Protein AF-A0A1F9GIS5-F1 (afdb_monomer_lite)

Foldseek 3Di:
DDLDVVCDLVNLCVVPVVCVVVVPDCPDPVNVVSSVVVSLVSLLVVLVVVLVVLVVVLVVLVVVLVVLVVVLVPQDDPPSVVVNVVSVVVNVVSVVVNVVSVVVNVVSVVSVVVD

pLDDT: mean 87.14, std 6.91, range [53.69, 95.38]

Sequence (115 aa):
MSLAHKFTWGQFLKKNPEFKKKKLKRTSSEGEKAFKAAFKEFAKSFLKEREAKLKKEKERTTKAKSELVTKLKAVDGKKWHLKARTLNQKIGRLDSYLSRLETIQKKTTQLAKSV

Structure (mmCIF, N/CA/C/O backbone):
data_AF-A0A1F9GIS5-F1
#
_entry.id   AF-A0A1F9GIS5-F1
#
loop_
_atom_site.group_PDB
_atom_site.id
_atom_site.type_symbol
_atom_site.label_atom_id
_atom_site.label_alt_id
_atom_site.label_comp_id
_atom_site.label_asym_id
_atom_site.label_entity_id
_atom_site.label_seq_id
_atom_site.pdbx_PDB_ins_code
_atom_site.Cartn_x
_atom_site.Cartn_y
_atom_site.Cartn_z
_atom_site.occupancy
_atom_site.B_iso_or_equiv
_atom_site.auth_seq_id
_atom_site.auth_comp_id
_atom_site.auth_asym_id
_atom_site.auth_atom_id
_atom_site.pdbx_PDB_model_num
ATOM 1 N N . MET A 1 1 ? -11.411 5.948 4.495 1.00 53.69 1 MET A N 1
ATOM 2 C CA . MET A 1 1 ? -12.150 5.569 5.721 1.00 53.69 1 MET A CA 1
ATOM 3 C C . MET A 1 1 ? -11.202 5.535 6.904 1.00 53.69 1 MET A C 1
ATOM 5 O O . MET A 1 1 ? -10.141 4.926 6.778 1.00 53.69 1 MET A O 1
ATOM 9 N N . SER A 1 2 ? -11.561 6.181 8.014 1.00 67.81 2 SER A N 1
ATOM 10 C CA . SER A 1 2 ? -10.765 6.138 9.246 1.00 67.81 2 SER A CA 1
ATOM 11 C C . SER A 1 2 ? -10.834 4.747 9.896 1.00 67.81 2 SER A C 1
ATOM 13 O O . SER A 1 2 ? -11.775 3.985 9.662 1.00 67.81 2 SER A O 1
ATOM 15 N N . LEU A 1 3 ? -9.826 4.398 10.703 1.00 67.75 3 LEU A N 1
ATOM 16 C CA . LEU A 1 3 ? -9.773 3.133 11.454 1.00 67.75 3 LEU A CA 1
ATOM 17 C C . LEU A 1 3 ? -11.011 2.935 12.346 1.00 67.75 3 LEU A C 1
ATOM 19 O O . LEU A 1 3 ? -11.534 1.826 12.426 1.00 67.75 3 LEU A O 1
ATOM 23 N N . ALA A 1 4 ? -11.533 4.020 12.925 1.00 66.75 4 ALA A N 1
ATOM 24 C CA . ALA A 1 4 ? -12.730 4.015 13.766 1.00 66.75 4 ALA A CA 1
ATOM 25 C C . ALA A 1 4 ? -14.002 3.575 13.017 1.00 66.75 4 ALA A C 1
ATOM 27 O O . ALA A 1 4 ? -14.877 2.947 13.602 1.00 66.75 4 ALA A O 1
ATOM 28 N N . HIS A 1 5 ? -14.096 3.830 11.709 1.00 70.38 5 HIS A N 1
ATOM 29 C CA . HIS A 1 5 ? -15.246 3.393 10.908 1.00 70.38 5 HIS A CA 1
ATOM 30 C C . HIS A 1 5 ? -15.153 1.910 10.521 1.00 70.38 5 HIS A C 1
ATOM 32 O O . HIS A 1 5 ? -16.158 1.304 10.160 1.00 70.38 5 HIS A O 1
ATOM 38 N N . LYS A 1 6 ? -13.959 1.306 10.603 1.00 74.00 6 LYS A N 1
ATOM 39 C CA . LYS A 1 6 ? -13.750 -0.117 10.295 1.00 74.00 6 LYS A CA 1
ATOM 40 C C . LYS A 1 6 ? -14.059 -1.042 11.471 1.00 74.00 6 LYS A C 1
ATOM 42 O O . LYS A 1 6 ? -14.342 -2.216 11.247 1.00 74.00 6 LYS A O 1
ATOM 47 N N . PHE A 1 7 ? -14.027 -0.529 12.700 1.00 80.56 7 PHE A N 1
ATOM 48 C CA . PHE A 1 7 ? -14.309 -1.295 13.911 1.00 80.56 7 PHE A CA 1
ATOM 49 C C . PHE A 1 7 ? -15.423 -0.629 14.715 1.00 80.56 7 PHE A C 1
ATOM 51 O O . PHE A 1 7 ? -15.196 0.290 15.497 1.00 80.56 7 PHE A O 1
ATOM 58 N N . THR A 1 8 ? -16.652 -1.087 14.492 1.00 84.94 8 THR A N 1
ATOM 59 C CA . THR A 1 8 ? -17.844 -0.569 15.169 1.00 84.94 8 THR A CA 1
ATOM 60 C C . THR A 1 8 ? -18.161 -1.368 16.433 1.00 84.94 8 THR A C 1
ATOM 62 O O . THR A 1 8 ? -17.721 -2.506 16.597 1.00 84.94 8 THR A O 1
ATOM 65 N N . TRP A 1 9 ? -18.998 -0.813 17.316 1.00 82.19 9 TRP A N 1
ATOM 66 C CA . TRP A 1 9 ? -19.507 -1.539 18.491 1.00 82.19 9 TRP A CA 1
ATOM 67 C C . TRP A 1 9 ? -20.201 -2.856 18.107 1.00 82.19 9 TRP A C 1
ATOM 69 O O . TRP A 1 9 ? -20.021 -3.879 18.759 1.00 82.19 9 TRP A O 1
ATOM 79 N N . GLY A 1 10 ? -20.922 -2.867 16.981 1.00 82.56 10 GLY A N 1
ATOM 80 C CA . GLY A 1 10 ? -21.524 -4.085 16.439 1.00 82.56 10 GLY A CA 1
ATOM 81 C C . GLY A 1 10 ? -20.491 -5.137 16.016 1.00 82.56 10 GLY A C 1
ATOM 82 O O . GLY A 1 10 ? -20.690 -6.319 16.280 1.00 82.56 10 GLY A O 1
ATOM 83 N N . GLN A 1 11 ? -19.372 -4.728 15.406 1.00 82.62 11 GLN A N 1
ATOM 84 C CA . GLN A 1 11 ? -18.253 -5.629 15.083 1.00 82.62 11 GLN A CA 1
ATOM 85 C C . GLN A 1 11 ? -17.595 -6.185 16.355 1.00 82.62 11 GLN A C 1
ATOM 87 O O . GLN A 1 11 ? -17.306 -7.379 16.425 1.00 82.62 11 GLN A O 1
ATOM 92 N N . PHE A 1 12 ? -17.426 -5.349 17.384 1.00 84.56 12 PHE A N 1
ATOM 93 C CA . PHE A 1 12 ? -16.915 -5.772 18.689 1.00 84.56 12 PHE A CA 1
ATOM 94 C C . PHE A 1 12 ? -17.806 -6.835 19.347 1.00 84.56 12 PHE A C 1
ATOM 96 O O . PHE A 1 12 ? -17.300 -7.877 19.759 1.00 84.56 12 PHE A O 1
ATOM 103 N N . LEU A 1 13 ? -19.125 -6.622 19.383 1.00 84.25 13 LEU A N 1
ATOM 104 C CA . LEU A 1 13 ? -20.078 -7.578 19.960 1.00 84.25 13 LEU A CA 1
ATOM 105 C C . LEU A 1 13 ? -20.223 -8.868 19.138 1.00 84.25 13 LEU A C 1
ATOM 107 O O . LEU A 1 13 ? -20.560 -9.909 19.696 1.00 84.25 13 LEU A O 1
ATOM 111 N N . LYS A 1 14 ? -19.982 -8.821 17.819 1.00 84.19 14 LYS A N 1
ATOM 112 C CA . LYS A 1 14 ? -19.929 -10.024 16.970 1.00 84.19 14 LYS A CA 1
ATOM 113 C C . LYS A 1 14 ? -18.697 -10.876 17.268 1.00 84.19 14 LYS A C 1
ATOM 115 O O . LYS A 1 14 ? -18.820 -12.091 17.339 1.00 84.19 14 LYS A O 1
ATOM 120 N N . LYS A 1 15 ? -17.533 -10.244 17.449 1.00 82.12 15 LYS A N 1
ATOM 121 C CA . LYS A 1 15 ? -16.288 -10.943 17.804 1.00 82.12 15 LYS A CA 1
ATOM 122 C C . LYS A 1 15 ? -16.271 -11.432 19.253 1.00 82.12 15 LYS A C 1
ATOM 124 O O . LYS A 1 15 ? -15.613 -12.422 19.533 1.00 82.12 15 LYS A O 1
ATOM 129 N N . ASN A 1 16 ? -17.011 -10.770 20.143 1.00 81.62 16 ASN A N 1
ATOM 130 C CA . ASN A 1 16 ? -17.092 -11.113 21.560 1.00 81.62 16 ASN A CA 1
ATOM 131 C C . ASN A 1 16 ? -18.550 -11.388 21.979 1.00 81.62 16 ASN A C 1
ATOM 133 O O . ASN A 1 16 ? -19.187 -10.545 22.626 1.00 81.62 16 ASN A O 1
ATOM 137 N N . PRO A 1 17 ? -19.106 -12.558 21.616 1.00 82.25 17 PRO A N 1
ATOM 138 C CA . PRO A 1 17 ? -20.496 -12.896 21.917 1.00 82.25 17 PRO A CA 1
ATOM 139 C C . PRO A 1 17 ? -20.795 -12.945 23.423 1.00 82.25 17 PRO A C 1
ATOM 141 O O . PRO A 1 17 ? -21.939 -12.733 23.819 1.00 82.25 17 PRO A O 1
ATOM 144 N N . GLU A 1 18 ? -19.792 -13.151 24.279 1.00 82.00 18 GLU A N 1
ATOM 145 C CA . GLU A 1 18 ? -19.946 -13.111 25.739 1.00 82.00 18 GLU A CA 1
ATOM 146 C C . GLU A 1 18 ? -20.376 -11.733 26.256 1.00 82.00 18 GLU A C 1
ATOM 148 O O . GLU A 1 18 ? -21.305 -11.634 27.057 1.00 82.00 18 GLU A O 1
ATOM 153 N N . PHE A 1 19 ? -19.781 -10.651 25.744 1.00 83.00 19 PHE A N 1
ATOM 154 C CA . PHE A 1 19 ? -20.174 -9.287 26.115 1.00 83.00 19 PHE A CA 1
ATOM 155 C C . PHE A 1 19 ? -21.552 -8.914 25.564 1.00 83.00 19 PHE A C 1
ATOM 157 O O . PHE A 1 19 ? -22.280 -8.137 26.183 1.00 83.00 19 PHE A O 1
ATOM 164 N N . LYS A 1 20 ? -21.951 -9.520 24.438 1.00 77.88 20 LYS A N 1
ATOM 165 C CA . LYS A 1 20 ? -23.315 -9.407 23.907 1.00 77.88 20 LYS A CA 1
ATOM 166 C C . LYS A 1 20 ? -24.327 -10.101 24.823 1.00 77.88 20 LYS A C 1
ATOM 168 O O . LYS A 1 20 ? -25.362 -9.511 25.124 1.00 77.88 20 LYS A O 1
ATOM 173 N N . LYS A 1 21 ? -24.017 -11.312 25.306 1.00 81.69 21 LYS A N 1
ATOM 174 C CA . LYS A 1 21 ? -24.848 -12.054 26.276 1.00 81.69 21 LYS A CA 1
ATOM 175 C C . LYS A 1 21 ? -24.971 -11.306 27.606 1.00 81.69 21 LYS A C 1
ATOM 177 O O . LYS A 1 21 ? -26.068 -11.207 28.142 1.00 81.69 21 LYS A O 1
ATOM 182 N N . LYS A 1 22 ? -23.882 -10.690 28.076 1.00 82.12 22 LYS A N 1
ATOM 183 C CA . LYS A 1 22 ? -23.851 -9.839 29.281 1.00 82.12 22 LYS A CA 1
ATOM 184 C C . LYS A 1 22 ? -24.523 -8.466 29.106 1.00 82.12 22 LYS A C 1
ATOM 186 O O . LYS A 1 22 ? -24.492 -7.665 30.032 1.00 82.12 22 LYS A O 1
ATOM 191 N N . LYS A 1 23 ? -25.118 -8.168 27.9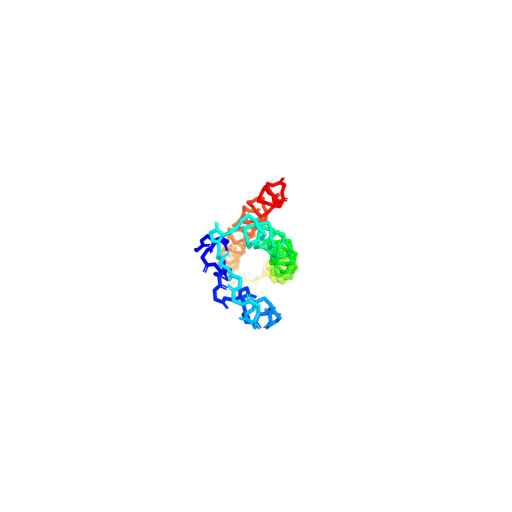39 1.00 81.38 23 LYS A N 1
ATOM 192 C CA . LYS A 1 23 ? -25.736 -6.866 27.605 1.00 81.38 23 LYS A CA 1
ATOM 193 C C . LYS A 1 23 ? -24.830 -5.672 27.942 1.00 81.38 23 LYS A C 1
ATOM 195 O O . LYS A 1 23 ? -25.311 -4.619 28.364 1.00 81.38 23 LYS A O 1
ATOM 200 N N . LEU A 1 24 ? -23.519 -5.833 27.747 1.00 82.25 24 LEU A N 1
ATOM 201 C CA . LEU A 1 24 ? -22.551 -4.781 28.026 1.00 82.25 24 LEU A CA 1
ATOM 202 C C . LEU A 1 24 ? -22.891 -3.567 27.154 1.00 82.25 24 LEU A C 1
ATOM 204 O O . LEU A 1 24 ? -23.045 -3.688 25.935 1.00 82.25 24 LEU A O 1
ATOM 208 N N . LYS A 1 25 ? -23.050 -2.397 27.773 1.00 83.38 25 LYS A N 1
ATOM 209 C CA . LYS A 1 25 ? -23.314 -1.147 27.055 1.00 83.38 25 LYS A CA 1
ATOM 210 C C . LYS A 1 25 ? -21.990 -0.485 26.712 1.00 83.38 25 LYS A C 1
ATOM 212 O O . LYS A 1 25 ? -21.084 -0.452 27.531 1.00 83.38 25 LYS A O 1
ATOM 217 N N . ARG A 1 26 ? -21.893 0.125 25.529 1.00 78.44 26 ARG A N 1
ATOM 218 C CA . ARG A 1 26 ? -20.703 0.906 25.150 1.00 78.44 26 ARG A CA 1
ATOM 219 C C . ARG A 1 26 ? -20.434 2.065 26.118 1.00 78.44 26 ARG A C 1
ATOM 221 O O . ARG A 1 26 ? -19.291 2.466 26.276 1.00 78.44 26 ARG A O 1
ATOM 228 N N . THR A 1 27 ? -21.494 2.605 26.714 1.00 82.12 27 THR A N 1
ATOM 229 C CA . THR A 1 27 ? -21.457 3.730 27.654 1.00 82.12 27 THR A CA 1
ATOM 230 C C . THR A 1 27 ? -21.086 3.328 29.080 1.00 82.12 27 THR A C 1
ATOM 232 O O . THR A 1 27 ? -20.904 4.214 29.907 1.00 82.12 27 THR A O 1
ATOM 235 N N . SER A 1 28 ? -20.989 2.031 29.402 1.00 86.56 28 SER A N 1
ATOM 236 C CA . SER A 1 28 ? -20.483 1.614 30.712 1.00 86.56 28 SER A CA 1
ATOM 237 C C . SER A 1 28 ? -18.957 1.702 30.742 1.00 86.56 28 SER A C 1
ATOM 239 O O . SER A 1 28 ? -18.295 1.494 29.724 1.00 86.56 28 SER A O 1
ATOM 241 N N . SER A 1 29 ? -18.386 1.971 31.917 1.00 84.00 29 SER A N 1
ATOM 242 C CA . SER A 1 29 ? -16.931 2.063 32.107 1.00 84.00 29 SER A CA 1
ATOM 243 C C . SER A 1 29 ? -16.205 0.780 31.676 1.00 84.00 29 SER A C 1
ATOM 245 O O . SER A 1 29 ? -15.147 0.834 31.048 1.00 84.00 29 SER A O 1
ATOM 247 N N . GLU A 1 30 ? -16.800 -0.380 31.955 1.00 82.62 30 GLU A N 1
ATOM 248 C CA . GLU A 1 30 ? -16.312 -1.693 31.527 1.00 82.62 30 GLU A CA 1
ATOM 249 C C . GLU A 1 30 ? -16.412 -1.886 30.008 1.00 82.62 30 GLU A C 1
ATOM 251 O O . GLU A 1 30 ? -15.465 -2.361 29.378 1.00 82.62 30 GLU A O 1
ATOM 256 N N . GLY A 1 31 ? -17.529 -1.473 29.399 1.00 80.94 31 GLY A N 1
ATOM 257 C CA . GLY A 1 31 ? -17.744 -1.557 27.955 1.00 80.94 31 GLY A CA 1
ATOM 258 C C . GLY A 1 31 ? -16.814 -0.659 27.160 1.00 80.94 31 GLY A C 1
ATOM 259 O O . GLY A 1 31 ? -16.278 -1.084 26.137 1.00 80.94 31 GLY A O 1
ATOM 260 N N . GLU A 1 32 ? -16.556 0.547 27.654 1.00 85.38 32 GLU A N 1
ATOM 261 C CA . GLU A 1 32 ? -15.620 1.473 27.033 1.00 85.38 32 GLU A CA 1
ATOM 262 C C . GLU A 1 32 ? -14.177 0.954 27.107 1.00 85.38 32 GLU A C 1
ATOM 264 O O . GLU A 1 32 ? -13.461 0.976 26.101 1.00 85.38 32 GLU A O 1
ATOM 269 N N . LYS A 1 33 ? -13.753 0.427 28.265 1.00 85.44 33 LYS A N 1
ATOM 270 C CA . LYS A 1 33 ? -12.421 -0.176 28.435 1.00 85.44 33 LYS A CA 1
ATOM 271 C C . LYS A 1 33 ? -12.231 -1.388 27.523 1.00 85.44 33 LYS A C 1
ATOM 273 O O . LYS A 1 33 ? -11.244 -1.445 26.787 1.00 85.44 33 LYS A O 1
ATOM 278 N N . ALA A 1 34 ? -13.191 -2.313 27.513 1.00 84.00 34 ALA A N 1
ATOM 279 C CA . ALA A 1 34 ? -13.140 -3.504 26.669 1.00 84.00 34 ALA A CA 1
ATOM 280 C C . ALA A 1 34 ? -13.136 -3.148 25.172 1.00 84.00 34 ALA A C 1
ATOM 282 O O . ALA A 1 34 ? -12.372 -3.726 24.395 1.00 84.00 34 ALA A O 1
ATOM 283 N N . PHE A 1 35 ? -13.922 -2.143 24.764 1.00 86.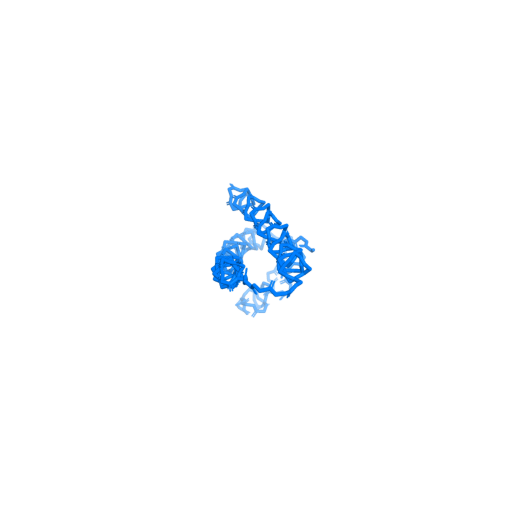38 35 PHE A N 1
ATOM 284 C CA . PHE A 1 35 ? -13.916 -1.655 23.386 1.00 86.38 35 PHE A CA 1
ATOM 285 C C . PHE A 1 35 ? -12.561 -1.091 22.977 1.00 86.38 35 PHE A C 1
ATOM 287 O O . PHE A 1 35 ? -12.058 -1.422 21.907 1.00 86.38 35 PHE A O 1
ATOM 294 N N . LYS A 1 36 ? -11.983 -0.217 23.813 1.00 85.81 36 LYS A N 1
ATOM 295 C CA . LYS A 1 36 ? -10.705 0.446 23.530 1.00 85.81 36 LYS A CA 1
ATOM 296 C C .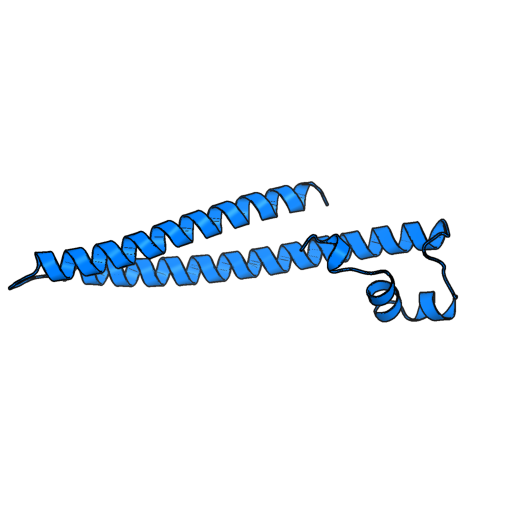 LYS A 1 36 ? -9.573 -0.573 23.415 1.00 85.81 36 LYS A C 1
ATOM 298 O O . LYS A 1 36 ? -8.763 -0.461 22.495 1.00 85.81 36 LYS A O 1
ATOM 303 N N . ALA A 1 37 ? -9.554 -1.586 24.283 1.00 85.94 37 ALA A N 1
ATOM 304 C CA . ALA A 1 37 ? -8.588 -2.680 24.212 1.00 85.94 37 ALA A CA 1
ATOM 305 C C . ALA A 1 37 ? -8.708 -3.454 22.888 1.00 85.94 37 ALA A C 1
ATOM 307 O O . ALA A 1 37 ? -7.745 -3.530 22.122 1.00 85.94 37 ALA A O 1
ATOM 308 N N . ALA A 1 38 ? -9.915 -3.920 22.551 1.00 85.88 38 ALA A N 1
ATOM 309 C CA . ALA A 1 38 ? -10.157 -4.656 21.311 1.00 85.88 38 ALA A CA 1
ATOM 310 C C . ALA A 1 38 ? -9.912 -3.802 20.051 1.00 85.88 38 ALA A C 1
ATOM 312 O O . ALA A 1 38 ? -9.414 -4.296 19.038 1.00 85.88 38 ALA A O 1
ATOM 313 N N . PHE A 1 39 ? -10.222 -2.503 20.104 1.00 87.00 39 PHE A N 1
ATOM 314 C CA . PHE A 1 39 ? -9.928 -1.565 19.023 1.00 87.00 39 PHE A CA 1
ATOM 315 C C . PHE A 1 39 ? -8.422 -1.421 18.800 1.00 87.00 39 PHE A C 1
ATOM 317 O O . PHE A 1 39 ? -7.978 -1.412 17.653 1.00 87.00 39 PHE A O 1
ATOM 324 N N . LYS A 1 40 ? -7.625 -1.347 19.872 1.00 85.56 40 LYS A N 1
ATOM 325 C CA . LYS A 1 40 ? -6.165 -1.247 19.779 1.00 85.56 40 LYS A CA 1
ATOM 326 C C . LYS A 1 40 ? -5.553 -2.499 19.147 1.00 85.56 40 LYS A C 1
ATOM 328 O O . LYS A 1 40 ? -4.694 -2.387 18.274 1.00 85.56 40 LYS A O 1
ATOM 333 N N . GLU A 1 41 ? -6.025 -3.684 19.519 1.00 86.50 41 GLU A N 1
ATOM 334 C CA . GLU A 1 41 ? -5.603 -4.945 18.893 1.00 86.50 41 GLU A CA 1
ATOM 335 C C . GLU A 1 41 ? -6.000 -5.026 17.414 1.00 86.50 41 GLU A C 1
ATOM 337 O O . GLU A 1 41 ? -5.187 -5.384 16.553 1.00 86.50 41 GLU A O 1
ATOM 342 N N . PHE A 1 42 ? -7.232 -4.623 17.093 1.00 87.12 42 PHE A N 1
ATOM 343 C CA . PHE A 1 42 ? -7.694 -4.527 15.712 1.00 87.12 42 PHE A CA 1
ATOM 344 C C . PHE A 1 42 ? -6.849 -3.541 14.897 1.00 87.12 42 PHE A C 1
ATOM 346 O O . PHE A 1 42 ? -6.450 -3.840 13.775 1.00 87.12 42 PHE A O 1
ATOM 353 N N . ALA A 1 43 ? -6.534 -2.374 15.454 1.00 86.62 43 ALA A N 1
ATOM 354 C CA . ALA A 1 43 ? -5.728 -1.371 14.777 1.00 86.62 43 ALA A CA 1
ATOM 355 C C . ALA A 1 43 ? -4.304 -1.884 14.510 1.00 86.62 43 ALA A C 1
ATOM 357 O O . ALA A 1 43 ? -3.810 -1.746 13.391 1.00 86.62 43 ALA A O 1
ATOM 358 N N . LYS A 1 44 ? -3.674 -2.553 15.485 1.00 87.06 44 LYS A N 1
ATOM 359 C CA . LYS A 1 44 ? -2.348 -3.169 15.316 1.00 87.06 44 LYS A CA 1
ATOM 360 C C . LYS A 1 44 ? -2.341 -4.250 14.233 1.00 87.06 44 LYS A C 1
ATOM 362 O O . LYS A 1 44 ? -1.468 -4.238 13.368 1.00 87.06 44 LYS A O 1
ATOM 367 N N . SER A 1 45 ? -3.305 -5.170 14.258 1.00 87.81 45 SER A N 1
ATOM 368 C CA . SER A 1 45 ? -3.416 -6.235 13.245 1.00 87.81 45 SER A CA 1
ATOM 369 C C . SER A 1 45 ? -3.686 -5.669 11.848 1.00 87.81 45 SER A C 1
ATOM 371 O O . SER A 1 45 ? -2.983 -6.014 10.900 1.00 87.81 45 SER A O 1
ATOM 373 N N . PHE A 1 46 ? -4.611 -4.713 11.730 1.00 88.12 46 PHE A N 1
ATOM 374 C CA . PHE A 1 46 ? -4.910 -4.036 10.469 1.00 88.12 46 PHE A CA 1
ATOM 375 C C . PHE A 1 46 ? -3.683 -3.326 9.876 1.00 88.12 46 PHE A C 1
ATOM 377 O O . PHE A 1 46 ? -3.454 -3.377 8.665 1.00 88.12 46 PHE A O 1
ATOM 384 N N . LEU A 1 47 ? -2.883 -2.657 10.712 1.00 88.31 47 LEU A N 1
ATOM 385 C CA . LEU A 1 47 ? -1.663 -1.985 10.266 1.00 88.31 47 LEU A CA 1
ATOM 386 C C . LEU A 1 47 ? -0.592 -2.986 9.817 1.00 88.31 47 LEU A C 1
ATOM 388 O O . LEU A 1 47 ? -0.022 -2.788 8.746 1.00 88.31 47 LEU A O 1
ATOM 392 N N . LYS A 1 48 ? -0.397 -4.095 10.543 1.00 89.19 48 LYS A N 1
ATOM 393 C CA . LYS A 1 48 ? 0.517 -5.177 10.134 1.00 89.19 48 LYS A CA 1
ATOM 394 C C . LYS A 1 48 ? 0.135 -5.783 8.782 1.00 89.19 48 LYS A C 1
ATOM 396 O O . LYS A 1 48 ? 0.982 -5.927 7.902 1.00 89.19 48 LYS A O 1
ATOM 401 N N . GLU A 1 49 ? -1.144 -6.099 8.574 1.00 90.62 49 GLU A N 1
ATOM 402 C CA . GLU A 1 49 ? -1.624 -6.613 7.283 1.00 90.62 49 GLU A CA 1
ATOM 403 C C . GLU A 1 49 ? -1.402 -5.610 6.149 1.00 90.62 49 GLU A C 1
ATOM 405 O O . GLU A 1 49 ? -1.025 -5.977 5.031 1.00 90.62 49 GLU A O 1
ATOM 410 N N . ARG A 1 50 ? -1.639 -4.326 6.427 1.00 88.75 50 ARG A N 1
ATOM 411 C CA . ARG A 1 50 ? -1.429 -3.254 5.458 1.00 88.75 50 ARG A CA 1
ATOM 412 C C . ARG A 1 50 ? 0.046 -3.112 5.089 1.00 88.75 50 ARG A C 1
ATOM 414 O O . ARG A 1 50 ? 0.344 -2.969 3.906 1.00 88.75 50 ARG A O 1
ATOM 421 N N . GLU A 1 51 ? 0.953 -3.176 6.059 1.00 90.06 51 GLU A N 1
ATOM 422 C CA . GLU A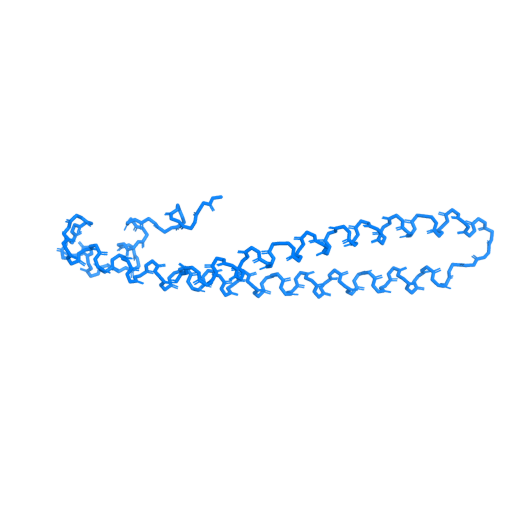 1 51 ? 2.399 -3.167 5.816 1.00 90.06 51 GLU A CA 1
ATOM 423 C C . GLU A 1 51 ? 2.838 -4.362 4.967 1.00 90.06 51 GLU A C 1
ATOM 425 O O . GLU A 1 51 ? 3.559 -4.178 3.985 1.00 90.06 51 GLU A O 1
ATOM 430 N N . ALA A 1 52 ? 2.338 -5.565 5.263 1.00 90.69 52 ALA A N 1
ATOM 431 C CA . ALA A 1 52 ? 2.632 -6.758 4.472 1.00 90.69 52 ALA A CA 1
ATOM 432 C C . ALA A 1 52 ? 2.166 -6.616 3.012 1.00 90.69 52 ALA A C 1
ATOM 434 O O . ALA A 1 52 ? 2.904 -6.958 2.085 1.00 90.69 52 ALA A O 1
ATOM 435 N N . LYS A 1 53 ? 0.965 -6.062 2.787 1.00 91.75 53 LYS A N 1
ATOM 436 C CA . LYS A 1 53 ? 0.454 -5.772 1.436 1.00 91.75 53 LYS A CA 1
ATOM 437 C C . LYS A 1 53 ? 1.309 -4.734 0.711 1.00 91.75 53 LYS A C 1
ATOM 439 O O . LYS A 1 53 ? 1.651 -4.942 -0.448 1.00 91.75 53 LYS A O 1
ATOM 444 N N . LEU A 1 54 ? 1.694 -3.650 1.388 1.00 92.06 54 LEU A N 1
ATOM 445 C CA . LEU A 1 54 ? 2.566 -2.623 0.807 1.00 92.06 54 LEU A CA 1
ATOM 446 C C . LEU A 1 54 ? 3.937 -3.186 0.427 1.00 92.06 54 LEU A C 1
ATOM 448 O O . LEU A 1 54 ? 4.451 -2.844 -0.635 1.00 92.06 54 LEU A O 1
ATOM 452 N N . LYS A 1 55 ? 4.512 -4.061 1.259 1.00 91.75 55 LYS A N 1
ATOM 453 C CA . LYS A 1 55 ? 5.791 -4.718 0.969 1.00 91.75 55 LYS A CA 1
ATOM 454 C C . LYS A 1 55 ? 5.696 -5.591 -0.286 1.00 91.75 55 LYS A C 1
ATOM 456 O O . LYS A 1 55 ? 6.497 -5.414 -1.198 1.00 91.75 55 LYS A O 1
ATOM 461 N N . LYS A 1 56 ? 4.669 -6.445 -0.376 1.00 93.94 56 LYS A N 1
ATOM 462 C CA . LYS A 1 56 ? 4.414 -7.277 -1.567 1.00 93.94 56 LYS A CA 1
ATOM 463 C C . LYS A 1 56 ? 4.237 -6.437 -2.834 1.00 93.94 56 LYS A C 1
ATOM 465 O O . LYS A 1 56 ? 4.813 -6.757 -3.870 1.00 93.94 56 LYS A O 1
ATOM 470 N N . GLU A 1 57 ? 3.477 -5.346 -2.756 1.00 92.06 57 GLU A N 1
ATOM 471 C CA . GLU A 1 57 ? 3.228 -4.491 -3.921 1.00 92.06 57 GLU A CA 1
ATOM 472 C C . GLU A 1 57 ? 4.491 -3.744 -4.369 1.00 92.06 57 GLU A C 1
ATOM 474 O O . GLU A 1 57 ? 4.751 -3.616 -5.568 1.00 92.06 57 GLU A O 1
ATOM 479 N N . LYS A 1 58 ? 5.324 -3.305 -3.415 1.00 92.62 58 LYS A N 1
ATOM 480 C CA . LYS A 1 58 ? 6.641 -2.731 -3.710 1.00 92.62 58 LYS A CA 1
ATOM 481 C C . LYS A 1 58 ? 7.537 -3.733 -4.421 1.00 92.62 58 LYS A C 1
ATOM 483 O O . LYS A 1 58 ? 8.062 -3.398 -5.473 1.00 92.62 58 LYS A O 1
ATOM 488 N N . GLU A 1 59 ? 7.663 -4.950 -3.897 1.00 93.12 59 GLU A N 1
ATOM 489 C CA . GLU A 1 59 ? 8.470 -6.014 -4.510 1.00 93.12 59 GLU A CA 1
ATOM 490 C C . GLU A 1 59 ? 7.996 -6.358 -5.928 1.00 93.12 59 GLU A C 1
ATOM 492 O O . GLU A 1 59 ? 8.803 -6.524 -6.841 1.00 93.12 59 GLU A O 1
ATOM 497 N N . ARG A 1 60 ? 6.679 -6.425 -6.149 1.00 94.81 60 ARG A N 1
ATOM 498 C CA . ARG A 1 60 ? 6.109 -6.634 -7.486 1.00 94.81 60 ARG A CA 1
ATOM 499 C C . ARG A 1 60 ? 6.466 -5.491 -8.439 1.00 94.81 60 ARG A C 1
ATOM 501 O O . ARG A 1 60 ? 6.855 -5.732 -9.580 1.00 94.81 60 ARG A O 1
ATOM 508 N N . THR A 1 61 ? 6.338 -4.252 -7.973 1.00 92.56 61 THR A N 1
ATOM 509 C CA . THR A 1 61 ? 6.579 -3.052 -8.784 1.00 92.56 61 THR A CA 1
ATOM 510 C C . THR A 1 61 ? 8.065 -2.872 -9.103 1.00 92.56 61 THR A C 1
ATOM 512 O O . THR A 1 61 ? 8.408 -2.516 -10.229 1.00 92.56 61 THR A O 1
ATOM 515 N N . THR A 1 62 ? 8.964 -3.159 -8.155 1.00 92.81 62 THR A N 1
ATOM 516 C CA . THR A 1 62 ? 10.415 -3.111 -8.388 1.00 92.81 62 THR A CA 1
ATOM 517 C C . THR A 1 62 ? 10.861 -4.180 -9.380 1.00 92.81 62 THR A C 1
ATOM 519 O O . THR A 1 62 ? 11.641 -3.865 -10.278 1.00 92.81 62 THR A O 1
ATOM 522 N N . LYS A 1 63 ? 10.315 -5.402 -9.296 1.00 95.06 63 LYS A N 1
ATOM 523 C CA . LYS A 1 63 ? 10.548 -6.457 -10.298 1.00 95.06 63 LYS A CA 1
ATOM 524 C C . LYS A 1 63 ? 10.106 -6.009 -11.692 1.00 95.06 63 LYS A C 1
ATOM 526 O O . LYS A 1 63 ? 10.932 -5.975 -12.602 1.00 95.06 63 LYS A O 1
ATOM 531 N N . ALA A 1 64 ? 8.868 -5.532 -11.834 1.00 92.75 64 ALA A N 1
ATOM 532 C CA . ALA A 1 64 ? 8.353 -5.023 -13.108 1.00 92.75 64 ALA A CA 1
ATOM 533 C C . ALA A 1 64 ? 9.193 -3.858 -13.668 1.00 92.75 64 ALA A C 1
ATOM 535 O O . ALA A 1 64 ? 9.441 -3.784 -14.872 1.00 92.75 64 ALA A O 1
ATOM 536 N N . LYS A 1 65 ? 9.686 -2.958 -12.804 1.00 93.00 65 LYS A N 1
ATOM 537 C CA . LYS A 1 65 ? 10.611 -1.892 -13.211 1.00 93.00 65 LYS A CA 1
ATOM 538 C C . LYS A 1 65 ? 11.924 -2.474 -13.734 1.00 93.00 65 LYS A C 1
ATOM 540 O O . LYS A 1 65 ? 12.381 -2.060 -14.795 1.00 93.00 65 LYS A O 1
ATOM 545 N N . SER A 1 66 ? 12.518 -3.430 -13.023 1.00 94.19 66 SER A N 1
ATOM 546 C CA . SER A 1 66 ? 13.794 -4.047 -13.409 1.00 94.19 66 SER A CA 1
ATOM 547 C C . SER A 1 66 ? 13.717 -4.766 -14.765 1.00 94.19 66 SER A C 1
ATOM 549 O O . SER A 1 66 ? 14.613 -4.622 -15.596 1.00 94.19 66 SER A O 1
ATOM 551 N N . GLU A 1 67 ? 12.596 -5.431 -15.055 1.00 94.56 67 GLU A N 1
ATOM 552 C CA . GLU A 1 67 ? 12.309 -6.039 -16.360 1.00 94.56 67 GLU A CA 1
ATOM 553 C C . GLU A 1 67 ? 12.182 -4.997 -17.482 1.00 94.56 67 GLU A C 1
ATOM 555 O O . GLU A 1 67 ? 12.620 -5.219 -18.609 1.00 94.56 67 GLU A O 1
ATOM 560 N N . LEU A 1 68 ? 11.588 -3.833 -17.207 1.00 92.25 68 LEU A N 1
ATOM 561 C CA . LEU A 1 68 ? 11.513 -2.757 -18.198 1.00 92.25 68 LEU A CA 1
ATOM 562 C C . LEU A 1 68 ? 12.868 -2.082 -18.421 1.00 92.25 68 LEU A C 1
ATOM 564 O O . LEU A 1 68 ? 13.169 -1.702 -19.549 1.00 92.25 68 LEU A O 1
ATOM 568 N N . VAL A 1 69 ? 13.690 -1.955 -17.378 1.00 92.75 69 VAL A N 1
ATOM 569 C CA . VAL A 1 69 ? 15.047 -1.398 -17.475 1.00 92.75 69 VAL A CA 1
ATOM 570 C C . VAL A 1 69 ? 15.968 -2.330 -18.263 1.00 92.75 69 VAL A C 1
ATOM 572 O O . VAL A 1 69 ? 16.735 -1.861 -19.097 1.00 92.75 69 VAL A O 1
ATOM 575 N N . THR A 1 70 ? 15.884 -3.645 -18.053 1.00 94.50 70 THR A N 1
ATOM 576 C CA . THR A 1 70 ? 16.635 -4.623 -18.861 1.00 94.50 70 THR A CA 1
ATOM 577 C C . THR A 1 70 ? 16.196 -4.586 -20.322 1.00 94.50 70 THR A C 1
ATOM 579 O O . THR A 1 70 ? 17.045 -4.490 -21.204 1.00 94.50 70 THR A O 1
ATOM 582 N N . LYS A 1 71 ? 14.882 -4.532 -20.588 1.00 91.75 71 LYS A N 1
ATOM 583 C CA . LYS A 1 71 ? 14.351 -4.323 -21.945 1.00 91.75 71 LYS A CA 1
ATOM 584 C C . LYS A 1 71 ? 14.848 -3.025 -22.570 1.00 91.75 71 LYS A C 1
ATOM 586 O O . LYS A 1 71 ? 15.175 -3.040 -23.745 1.00 91.75 71 LYS A O 1
ATOM 591 N N . LEU A 1 72 ? 14.916 -1.933 -21.803 1.00 90.88 72 LEU A N 1
ATOM 592 C CA . LEU A 1 72 ? 15.424 -0.639 -22.268 1.00 90.88 72 LEU A CA 1
ATOM 593 C C . LEU A 1 72 ? 16.896 -0.725 -22.686 1.00 90.88 72 LEU A C 1
ATOM 595 O O . LEU A 1 72 ? 17.247 -0.199 -23.735 1.00 90.88 72 LEU A O 1
ATOM 599 N N . LYS A 1 73 ? 17.733 -1.404 -21.891 1.00 90.69 73 LYS A N 1
ATOM 600 C CA . LYS A 1 73 ? 19.158 -1.609 -22.196 1.00 90.69 73 LYS A CA 1
ATOM 601 C C . LYS A 1 73 ? 19.392 -2.450 -23.452 1.00 90.69 73 LYS A C 1
ATOM 603 O O . LYS A 1 73 ? 20.424 -2.291 -24.079 1.00 90.69 73 LYS A O 1
ATOM 608 N N . ALA A 1 74 ? 18.447 -3.322 -23.798 1.00 91.62 74 ALA A N 1
ATOM 609 C CA . ALA A 1 74 ? 18.490 -4.157 -24.997 1.00 91.62 74 ALA A CA 1
ATOM 610 C C . ALA A 1 74 ? 17.806 -3.509 -26.223 1.00 91.62 74 ALA A C 1
ATOM 612 O O . ALA A 1 74 ? 17.595 -4.179 -27.236 1.00 91.62 74 ALA A O 1
ATOM 613 N N . VAL A 1 75 ? 17.368 -2.243 -26.137 1.00 90.44 75 VAL A N 1
ATOM 614 C CA . VAL A 1 75 ? 16.753 -1.555 -27.281 1.00 90.44 75 VAL A CA 1
ATOM 615 C C . VAL A 1 75 ? 17.832 -1.075 -28.240 1.00 90.44 75 VAL A C 1
ATOM 617 O O . VAL A 1 75 ? 18.406 -0.013 -28.031 1.00 90.44 75 VAL A O 1
ATOM 620 N N . ASP A 1 76 ? 17.961 -1.782 -29.358 1.00 85.44 76 ASP A N 1
ATOM 621 C CA . ASP A 1 76 ? 18.810 -1.390 -30.483 1.00 85.44 76 ASP A CA 1
ATOM 622 C C . ASP A 1 76 ? 18.038 -1.375 -31.823 1.00 85.44 76 ASP A C 1
ATOM 624 O O . ASP A 1 76 ? 16.883 -1.816 -31.932 1.00 85.44 76 ASP A O 1
ATOM 628 N N . GLY A 1 77 ? 18.668 -0.826 -32.868 1.00 88.38 77 GLY A N 1
ATOM 629 C CA . GLY A 1 77 ? 18.183 -0.856 -34.255 1.00 88.38 77 GLY A CA 1
ATOM 630 C C . GLY A 1 77 ? 17.341 0.348 -34.715 1.00 88.38 77 GLY A C 1
ATOM 631 O O . GLY A 1 77 ? 17.314 1.421 -34.106 1.00 88.38 77 GLY A O 1
ATOM 632 N N . LYS A 1 78 ? 16.638 0.200 -35.851 1.00 85.94 78 LYS A N 1
ATOM 633 C CA . LYS A 1 78 ? 15.811 1.284 -36.422 1.00 85.94 78 LYS A CA 1
ATOM 634 C C . LYS A 1 78 ? 14.705 1.708 -35.446 1.00 85.94 78 LYS A C 1
ATOM 636 O O . LYS A 1 78 ? 14.014 0.874 -34.859 1.00 85.94 78 LYS A O 1
ATOM 641 N N . LYS A 1 79 ? 14.504 3.027 -35.323 1.00 85.12 79 LYS A N 1
ATOM 642 C CA . LYS A 1 79 ? 13.534 3.666 -34.408 1.00 85.12 79 LYS A CA 1
ATOM 643 C C . LYS A 1 79 ? 13.774 3.350 -32.917 1.00 85.12 79 LYS A C 1
ATOM 645 O O . LYS A 1 79 ? 12.827 3.401 -32.129 1.00 85.12 79 LYS A O 1
ATOM 650 N N . TRP A 1 80 ? 15.019 3.059 -32.517 1.00 91.88 80 TRP A N 1
ATOM 651 C CA . TRP A 1 80 ? 15.390 2.805 -31.116 1.00 91.88 80 TRP A CA 1
ATOM 652 C C . TRP A 1 80 ? 14.880 3.904 -30.170 1.00 91.88 80 TRP A C 1
ATOM 654 O O . TRP A 1 80 ? 14.277 3.597 -29.149 1.00 91.88 80 TRP A O 1
ATOM 664 N N . HIS A 1 81 ? 14.992 5.178 -30.559 1.00 89.00 81 HIS A N 1
ATOM 665 C CA . HIS A 1 81 ? 14.550 6.326 -29.762 1.00 89.00 81 HIS A CA 1
ATOM 666 C C . HIS A 1 81 ? 13.044 6.295 -29.432 1.00 89.00 81 HIS A C 1
ATOM 668 O O . HIS A 1 81 ? 12.653 6.637 -28.317 1.00 89.00 81 HIS A O 1
ATOM 674 N N . LEU A 1 82 ? 12.182 5.832 -30.351 1.00 90.88 82 LEU A N 1
ATOM 675 C CA . LEU A 1 82 ? 10.735 5.705 -30.101 1.00 90.88 82 LEU A CA 1
ATOM 676 C C . LEU A 1 82 ? 10.430 4.553 -29.135 1.00 90.88 82 LEU A C 1
ATOM 678 O O . LEU A 1 82 ? 9.605 4.694 -28.224 1.00 90.88 82 LEU A O 1
ATOM 682 N N . LYS A 1 83 ? 11.118 3.418 -29.309 1.00 88.69 83 LYS A N 1
ATOM 683 C CA . LYS A 1 83 ? 10.998 2.249 -28.423 1.00 88.69 83 LYS A CA 1
ATOM 684 C C . LYS A 1 83 ? 11.497 2.586 -27.012 1.00 88.69 83 LYS A C 1
ATOM 686 O O . LYS A 1 83 ? 10.781 2.349 -26.039 1.00 88.69 83 LYS A O 1
ATOM 691 N N . ALA A 1 84 ? 12.659 3.231 -26.913 1.00 91.44 84 ALA A N 1
ATOM 692 C CA . ALA A 1 84 ? 13.253 3.704 -25.667 1.00 91.44 84 ALA A CA 1
ATOM 693 C C . ALA A 1 84 ? 12.362 4.739 -24.966 1.00 91.44 84 ALA A C 1
ATOM 695 O O . ALA A 1 84 ? 12.081 4.596 -23.779 1.00 91.44 84 ALA A O 1
ATOM 696 N N . ARG A 1 85 ? 11.815 5.725 -25.696 1.00 93.38 85 ARG A N 1
ATOM 697 C CA . ARG A 1 85 ? 10.858 6.707 -25.150 1.00 93.38 85 ARG A CA 1
ATOM 698 C C . ARG A 1 85 ? 9.629 6.032 -24.540 1.00 93.38 85 ARG A C 1
ATOM 700 O O . ARG A 1 85 ? 9.214 6.393 -23.441 1.00 93.38 85 ARG A O 1
ATOM 707 N N . THR A 1 86 ? 9.064 5.039 -25.223 1.00 92.25 86 THR A N 1
ATOM 708 C CA . THR A 1 86 ? 7.885 4.305 -24.735 1.00 92.25 86 THR A CA 1
ATOM 709 C C . THR A 1 86 ? 8.199 3.521 -23.458 1.00 92.25 86 THR A C 1
ATOM 711 O O . THR A 1 86 ? 7.409 3.528 -22.512 1.00 92.25 86 THR A O 1
ATOM 714 N N . LEU A 1 87 ? 9.361 2.862 -23.398 1.00 92.56 87 LEU A N 1
ATOM 715 C CA . LEU A 1 87 ? 9.810 2.153 -22.198 1.00 92.56 87 LEU A CA 1
ATOM 716 C C . LEU A 1 87 ? 10.104 3.116 -21.043 1.00 92.56 87 LEU A C 1
ATOM 718 O O . LEU A 1 87 ? 9.630 2.874 -19.937 1.00 92.56 87 LEU A O 1
ATOM 722 N N . ASN A 1 88 ? 10.769 4.243 -21.304 1.00 93.06 88 ASN A N 1
ATOM 723 C CA . ASN A 1 88 ? 11.023 5.287 -20.309 1.00 93.06 88 ASN A CA 1
ATOM 724 C C . ASN A 1 88 ? 9.729 5.853 -19.718 1.00 93.06 88 ASN A C 1
ATOM 726 O O . ASN A 1 88 ? 9.634 6.026 -18.507 1.00 93.06 88 ASN A O 1
ATOM 730 N N . GLN A 1 89 ? 8.690 6.067 -20.531 1.00 95.38 89 GLN A N 1
ATOM 731 C CA . GLN A 1 89 ? 7.378 6.478 -20.021 1.00 95.38 89 GLN A CA 1
ATOM 732 C C . GLN A 1 89 ? 6.763 5.429 -19.085 1.00 95.38 89 GLN A C 1
ATOM 734 O O . GLN A 1 89 ? 6.193 5.781 -18.052 1.00 95.38 89 GLN A O 1
ATOM 739 N N . LYS A 1 90 ? 6.875 4.137 -19.419 1.00 94.25 90 LYS A N 1
ATOM 740 C CA . LYS A 1 90 ? 6.389 3.052 -18.551 1.00 94.25 90 LYS A CA 1
ATOM 741 C C . LYS A 1 90 ? 7.189 2.974 -17.248 1.00 94.25 90 LYS A C 1
ATOM 743 O O . LYS A 1 90 ? 6.580 2.855 -16.188 1.00 94.25 90 LYS A O 1
ATOM 748 N N . ILE A 1 91 ? 8.514 3.105 -17.315 1.00 94.00 91 ILE A N 1
ATOM 749 C CA . ILE A 1 91 ? 9.396 3.154 -16.140 1.00 94.00 91 ILE A CA 1
ATOM 750 C C . ILE A 1 91 ? 9.020 4.342 -15.247 1.00 94.00 91 ILE A C 1
ATOM 752 O O . ILE A 1 91 ? 8.770 4.143 -14.063 1.00 94.00 91 ILE A O 1
ATOM 756 N N . GLY A 1 92 ? 8.850 5.540 -15.815 1.00 94.44 92 GLY A N 1
ATOM 757 C CA . GLY A 1 92 ? 8.448 6.733 -15.065 1.00 94.44 92 GLY A CA 1
ATOM 758 C C . GLY A 1 92 ? 7.086 6.591 -14.375 1.00 94.44 92 GLY A C 1
ATOM 759 O O . GLY A 1 92 ? 6.905 7.042 -13.244 1.00 94.44 92 GLY A O 1
ATOM 760 N N . ARG A 1 93 ? 6.125 5.892 -14.999 1.00 95.06 93 ARG A N 1
ATOM 761 C CA . ARG A 1 93 ? 4.849 5.548 -14.342 1.00 95.06 93 ARG A CA 1
ATOM 762 C C . ARG A 1 93 ? 5.069 4.642 -13.131 1.00 95.06 93 ARG A C 1
ATOM 764 O O . ARG A 1 93 ? 4.484 4.907 -12.081 1.00 95.06 93 ARG A O 1
ATOM 771 N N . LEU A 1 94 ? 5.914 3.617 -13.246 1.00 93.69 94 LEU A N 1
ATOM 772 C CA . LEU A 1 94 ? 6.242 2.746 -12.114 1.00 93.69 94 LEU A CA 1
ATOM 773 C C . LEU A 1 94 ? 6.991 3.501 -11.009 1.00 93.69 94 LEU A C 1
ATOM 775 O O . LEU A 1 94 ? 6.684 3.293 -9.840 1.00 93.69 94 LEU A O 1
ATOM 779 N N . ASP A 1 95 ? 7.884 4.431 -11.351 1.00 93.06 95 ASP A N 1
ATOM 780 C CA . ASP A 1 95 ? 8.575 5.285 -10.375 1.00 93.06 95 ASP A CA 1
ATOM 781 C C . ASP A 1 95 ? 7.610 6.192 -9.614 1.00 93.06 95 ASP A C 1
ATOM 783 O O . ASP A 1 95 ? 7.641 6.257 -8.382 1.00 93.06 95 ASP A O 1
ATOM 787 N N . SER A 1 96 ? 6.670 6.816 -10.328 1.00 94.25 96 SER A N 1
ATOM 788 C CA . SER A 1 96 ? 5.613 7.605 -9.692 1.00 94.25 96 SER A CA 1
ATOM 789 C C . SER A 1 96 ? 4.760 6.753 -8.745 1.00 94.25 96 SER A C 1
ATOM 791 O O . SER A 1 96 ? 4.358 7.206 -7.671 1.00 94.25 96 SER A O 1
ATOM 793 N N . TYR A 1 97 ? 4.512 5.492 -9.106 1.00 94.75 97 TYR A N 1
ATOM 794 C CA . TYR A 1 97 ? 3.751 4.567 -8.280 1.00 94.75 97 TYR A CA 1
ATOM 795 C C . TYR A 1 97 ? 4.542 4.105 -7.048 1.00 94.75 97 TYR A C 1
ATOM 797 O O . TYR A 1 97 ? 3.993 4.113 -5.946 1.00 94.75 97 TYR A O 1
ATOM 805 N N . LEU A 1 98 ? 5.837 3.803 -7.186 1.00 94.12 98 LEU A N 1
ATOM 806 C CA . LEU A 1 98 ? 6.724 3.483 -6.061 1.00 94.12 98 LEU A CA 1
ATOM 807 C C . LEU A 1 98 ? 6.784 4.628 -5.043 1.00 94.12 98 LEU A C 1
ATOM 809 O O . LEU A 1 98 ? 6.613 4.387 -3.847 1.00 94.12 98 LEU A O 1
ATOM 813 N N . SER A 1 99 ? 6.910 5.874 -5.506 1.00 93.62 99 SER A N 1
ATOM 814 C CA . SER A 1 99 ? 6.879 7.063 -4.641 1.00 93.62 99 SER A CA 1
ATOM 815 C C . SER A 1 99 ? 5.553 7.195 -3.870 1.00 93.62 99 SER A C 1
ATOM 817 O O . SER A 1 99 ? 5.521 7.495 -2.668 1.00 93.62 99 SER A O 1
ATOM 819 N N . ARG A 1 100 ? 4.421 6.887 -4.520 1.00 93.75 100 ARG A N 1
ATOM 820 C CA . ARG A 1 100 ? 3.112 6.825 -3.844 1.00 93.75 100 ARG A CA 1
ATOM 821 C C . ARG A 1 100 ? 3.080 5.724 -2.784 1.00 93.75 100 ARG A C 1
ATOM 823 O O . ARG A 1 100 ? 2.616 5.978 -1.671 1.00 93.75 100 ARG A O 1
ATOM 830 N N . LEU A 1 101 ? 3.592 4.529 -3.087 1.00 92.69 101 LEU A N 1
ATOM 831 C CA . LEU A 1 101 ? 3.676 3.424 -2.123 1.00 92.69 101 LEU A CA 1
ATOM 832 C C . LEU A 1 101 ? 4.559 3.782 -0.919 1.00 92.69 101 LEU A C 1
ATOM 834 O O . LEU A 1 101 ? 4.203 3.467 0.215 1.00 92.69 101 LEU A O 1
ATOM 838 N N . GLU A 1 102 ? 5.670 4.487 -1.131 1.00 91.62 102 GLU A N 1
ATOM 839 C CA . GLU A 1 102 ? 6.515 5.023 -0.056 1.00 91.62 102 GLU A CA 1
ATOM 840 C C . GLU A 1 102 ? 5.781 6.031 0.818 1.00 91.62 102 GLU A C 1
ATOM 842 O O . GLU A 1 102 ? 5.841 5.948 2.045 1.00 91.62 102 GLU A O 1
ATOM 847 N N . THR A 1 103 ? 5.035 6.946 0.206 1.00 92.81 103 THR A N 1
ATOM 848 C CA . THR A 1 103 ? 4.234 7.930 0.941 1.00 92.81 103 THR A CA 1
ATOM 849 C C . THR A 1 103 ? 3.169 7.241 1.797 1.00 92.81 103 THR A C 1
ATOM 851 O O . THR A 1 103 ? 2.961 7.600 2.957 1.00 92.81 103 THR A O 1
ATOM 854 N N . ILE A 1 104 ? 2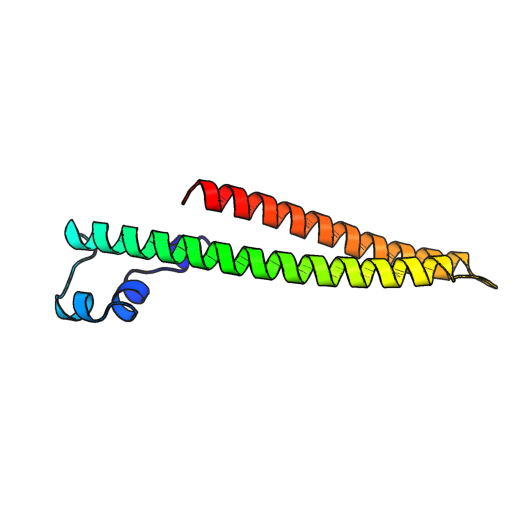.511 6.209 1.261 1.00 90.81 104 ILE A N 1
ATOM 855 C CA . ILE A 1 104 ? 1.530 5.414 2.008 1.00 90.81 104 ILE A CA 1
ATOM 856 C C . ILE A 1 104 ? 2.203 4.637 3.146 1.00 90.81 104 ILE A C 1
ATOM 858 O O . ILE A 1 104 ? 1.639 4.571 4.240 1.00 90.81 104 ILE A O 1
ATOM 862 N N . GLN A 1 105 ? 3.399 4.083 2.931 1.00 90.69 105 GLN A N 1
ATOM 863 C CA . GLN A 1 105 ? 4.160 3.410 3.983 1.00 90.69 105 GLN A CA 1
ATOM 864 C C . GLN A 1 105 ? 4.517 4.380 5.113 1.00 90.69 105 GLN A C 1
ATOM 866 O O . GLN A 1 105 ? 4.220 4.072 6.261 1.00 90.69 105 GLN A O 1
ATOM 871 N N . LYS A 1 106 ? 5.041 5.575 4.803 1.00 89.88 106 LYS A N 1
ATOM 872 C CA . LYS A 1 106 ? 5.339 6.622 5.800 1.00 89.88 106 LYS A CA 1
ATOM 873 C C . LYS A 1 106 ? 4.105 7.000 6.629 1.00 89.88 106 LYS A C 1
ATOM 875 O O . LYS A 1 106 ? 4.172 7.083 7.849 1.00 89.88 106 LYS A O 1
ATOM 880 N N . LYS A 1 107 ? 2.947 7.164 5.981 1.00 88.81 107 LYS A N 1
ATOM 881 C CA . LYS A 1 107 ? 1.678 7.424 6.685 1.00 88.81 107 LYS A CA 1
ATOM 882 C C . LYS A 1 107 ? 1.258 6.250 7.572 1.00 88.81 107 LYS A C 1
ATOM 884 O O . LYS A 1 107 ? 0.716 6.455 8.652 1.00 88.81 107 LYS A O 1
ATOM 889 N N . THR A 1 108 ? 1.485 5.019 7.118 1.00 86.62 108 THR A N 1
ATOM 890 C CA . THR A 1 108 ? 1.123 3.803 7.861 1.00 86.62 108 THR A CA 1
ATOM 891 C C . THR A 1 108 ? 2.006 3.625 9.095 1.00 86.62 108 THR A C 1
ATOM 893 O O . THR A 1 108 ? 1.476 3.349 10.167 1.00 86.62 108 THR A O 1
ATOM 896 N N . THR A 1 109 ? 3.312 3.880 8.987 1.00 86.69 109 THR A N 1
ATOM 897 C CA . THR A 1 109 ? 4.233 3.828 10.131 1.00 86.69 109 THR A CA 1
ATOM 898 C C . THR A 1 109 ? 3.963 4.948 11.134 1.00 86.69 109 THR A C 1
ATOM 900 O O . THR A 1 109 ? 4.009 4.712 12.338 1.00 86.69 109 THR A O 1
ATOM 903 N N . GLN A 1 110 ? 3.613 6.152 10.670 1.00 87.25 110 GLN A N 1
ATOM 904 C CA . GLN A 1 110 ? 3.186 7.241 11.554 1.00 87.25 110 GLN A CA 1
ATOM 905 C C . GLN A 1 110 ? 1.905 6.878 12.319 1.00 87.25 110 GLN A C 1
ATOM 907 O O . GLN A 1 110 ? 1.843 7.073 13.530 1.00 87.25 110 GLN A O 1
ATOM 912 N N . LEU A 1 111 ? 0.919 6.282 11.640 1.00 84.50 111 LEU A N 1
ATOM 913 C CA . LEU A 1 111 ? -0.292 5.772 12.288 1.00 84.50 111 LEU A CA 1
ATOM 914 C C . LEU A 1 111 ? 0.023 4.666 13.303 1.00 84.50 111 LEU A C 1
ATOM 916 O O . LEU A 1 111 ? -0.548 4.669 14.387 1.00 84.50 111 LEU A O 1
ATOM 920 N N . ALA A 1 112 ? 0.953 3.759 12.999 1.00 83.19 112 ALA A N 1
ATOM 921 C CA . ALA A 1 112 ? 1.361 2.701 13.923 1.00 83.19 112 ALA A CA 1
ATOM 922 C C . ALA A 1 112 ? 1.994 3.234 15.214 1.00 83.19 112 ALA A C 1
ATOM 924 O O . ALA A 1 112 ? 1.768 2.659 16.272 1.00 83.19 112 ALA A O 1
ATOM 925 N N . LYS A 1 113 ? 2.722 4.355 15.152 1.00 83.00 113 LYS A N 1
ATOM 926 C CA . LYS A 1 113 ? 3.265 5.021 16.349 1.00 83.00 113 LYS A CA 1
ATOM 927 C C . LYS A 1 113 ? 2.181 5.642 17.236 1.00 83.00 113 LYS A C 1
ATOM 929 O O . LYS A 1 113 ? 2.405 5.811 18.427 1.00 83.00 113 LYS A O 1
ATOM 934 N N . SER A 1 114 ? 1.030 5.994 16.661 1.00 78.31 114 SER A N 1
ATOM 935 C CA . SER A 1 114 ? -0.076 6.659 17.369 1.00 78.31 114 SER A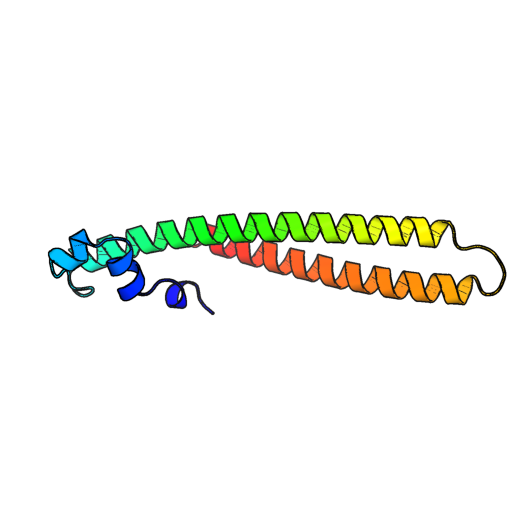 CA 1
ATOM 936 C C . SER A 1 114 ? -1.119 5.713 17.984 1.00 78.31 114 SER A C 1
ATOM 938 O O . SER A 1 114 ? -2.069 6.191 18.601 1.00 78.31 114 SER A O 1
ATOM 940 N N . VAL A 1 115 ? -0.980 4.393 17.797 1.00 71.31 115 VAL A N 1
ATOM 941 C CA . VAL A 1 115 ? -1.943 3.352 18.225 1.00 71.31 115 VAL A CA 1
ATOM 942 C C . VAL A 1 115 ? -1.431 2.587 19.442 1.00 71.31 115 VAL A C 1
ATOM 944 O O . VAL A 1 115 ? -2.146 2.543 20.473 1.00 71.31 115 VAL A O 1
#

Secondary structure (DSSP, 8-state):
--HHHHS-HHHHHHH-HHHHHTT--TTSHHHHHHHHHHHHHHHHHHHHHHHHHHHHHHHHHHHHHHHHHHHHHT--STTHHHHHHHHHHHHHHHHHHHHHHHHHHHHHHHHHHT-

Radius of gyration: 23.24 Å; chains: 1; bounding box: 45×21×68 Å